Protein AF-G5A1E4-F1 (afdb_monomer_lite)

Organism: Phytophthora sojae (strain P6497) (NCBI:txid1094619)

Secondary structure (DSSP, 8-state):
-EEEEEEETTEEEEEEE---S-HHHHHHHHHTTS-EEEEEEESSTTS-SEEEEEEEE--S--------

Structure (mmCIF, N/CA/C/O backbone):
data_AF-G5A1E4-F1
#
_entry.id   AF-G5A1E4-F1
#
loop_
_atom_site.group_PDB
_atom_site.id
_atom_site.type_symbol
_atom_site.label_atom_id
_atom_site.label_alt_id
_atom_site.label_comp_id
_atom_site.label_asym_id
_atom_site.label_entity_id
_atom_site.label_seq_id
_atom_site.pdbx_PDB_ins_code
_atom_site.Cartn_x
_atom_site.Cartn_y
_atom_site.Cartn_z
_atom_site.occupancy
_atom_site.B_iso_or_equiv
_atom_site.auth_seq_id
_atom_site.auth_comp_id
_atom_site.auth_asym_id
_atom_site.auth_atom_id
_atom_site.pdbx_PDB_model_num
ATOM 1 N N . GLY A 1 1 ? -10.853 10.626 -6.102 1.00 53.91 1 GLY A N 1
ATOM 2 C CA . GLY A 1 1 ? -10.975 9.395 -6.889 1.00 53.91 1 GLY A CA 1
ATOM 3 C C . GLY A 1 1 ? -12.388 9.206 -7.372 1.00 53.91 1 GLY A C 1
ATOM 4 O O . GLY A 1 1 ? -13.318 9.724 -6.759 1.00 53.91 1 GLY A O 1
ATOM 5 N N . THR A 1 2 ? -12.543 8.487 -8.477 1.00 57.94 2 THR A N 1
ATOM 6 C CA . THR A 1 2 ? -13.843 7.975 -8.927 1.00 57.94 2 THR A CA 1
ATOM 7 C C . THR A 1 2 ? -14.042 6.607 -8.282 1.00 57.94 2 THR A C 1
ATOM 9 O O . THR A 1 2 ? -13.122 5.792 -8.313 1.00 57.94 2 THR A O 1
ATOM 12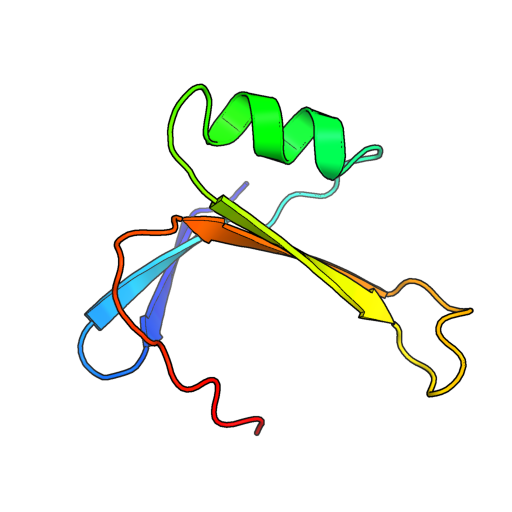 N N . CYS A 1 3 ? -15.200 6.370 -7.664 1.00 54.41 3 CYS A N 1
ATOM 13 C CA . CYS A 1 3 ? -15.557 5.043 -7.167 1.00 54.41 3 CYS A CA 1
ATOM 14 C C . CYS A 1 3 ? -16.090 4.211 -8.334 1.00 54.41 3 CYS A C 1
ATOM 16 O O . CYS A 1 3 ? -17.092 4.591 -8.939 1.00 54.41 3 CYS A O 1
ATOM 18 N N . GLU A 1 4 ? -15.439 3.091 -8.624 1.00 65.38 4 GLU A N 1
ATOM 19 C CA . GLU A 1 4 ? -15.891 2.111 -9.613 1.00 65.38 4 GLU A CA 1
ATOM 20 C C . GLU A 1 4 ? -16.250 0.812 -8.882 1.00 65.38 4 GLU A C 1
ATOM 22 O O . GLU A 1 4 ? -15.478 0.333 -8.041 1.00 65.38 4 GLU A O 1
ATOM 27 N N . ASP A 1 5 ? -17.429 0.256 -9.168 1.00 51.88 5 ASP A N 1
ATOM 28 C CA . ASP A 1 5 ? -17.818 -1.062 -8.679 1.00 51.88 5 ASP A CA 1
ATOM 29 C C . ASP A 1 5 ? -17.128 -2.142 -9.515 1.00 51.88 5 ASP A C 1
ATOM 31 O O . ASP A 1 5 ? -17.230 -2.170 -10.739 1.00 51.88 5 ASP A O 1
ATOM 35 N N . ASN A 1 6 ? -16.396 -3.034 -8.851 1.00 56.69 6 ASN A N 1
ATOM 36 C CA . ASN A 1 6 ? -15.876 -4.242 -9.475 1.00 56.69 6 ASN A CA 1
ATOM 37 C C . ASN A 1 6 ? -16.327 -5.444 -8.642 1.00 56.69 6 ASN A C 1
ATOM 39 O O . ASN A 1 6 ? -16.223 -5.453 -7.415 1.00 56.69 6 ASN A O 1
ATOM 43 N N . GLY A 1 7 ? -16.879 -6.455 -9.311 1.00 48.62 7 GLY A N 1
ATOM 44 C CA . GLY A 1 7 ? -17.224 -7.713 -8.661 1.00 48.62 7 GLY A CA 1
ATOM 45 C C . GLY A 1 7 ? -15.961 -8.532 -8.418 1.00 48.62 7 GLY A C 1
ATOM 46 O O 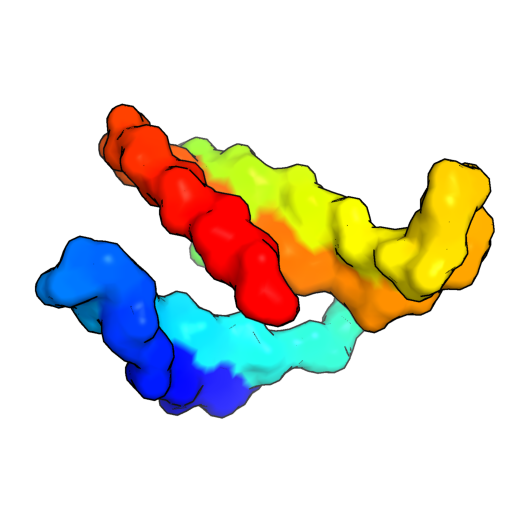. GLY A 1 7 ? -15.270 -8.867 -9.377 1.00 48.62 7 GLY A O 1
ATOM 47 N N . PHE A 1 8 ? -15.684 -8.878 -7.164 1.00 55.94 8 PHE A N 1
ATOM 48 C CA . PHE A 1 8 ? -14.591 -9.769 -6.782 1.00 55.94 8 PHE A CA 1
ATOM 49 C C . PHE A 1 8 ? -15.164 -10.893 -5.916 1.00 55.94 8 PHE A C 1
ATOM 51 O O . PHE A 1 8 ? -15.836 -10.630 -4.924 1.00 55.94 8 PHE A O 1
ATOM 58 N N . ASP A 1 9 ? -14.980 -12.148 -6.330 1.00 55.78 9 ASP A N 1
ATOM 59 C CA . ASP A 1 9 ? -15.455 -13.341 -5.605 1.00 55.78 9 ASP A CA 1
ATOM 60 C C . ASP A 1 9 ? -16.917 -13.257 -5.104 1.00 55.78 9 ASP A C 1
ATOM 62 O O . ASP A 1 9 ? -17.223 -13.468 -3.932 1.00 55.78 9 ASP A O 1
ATOM 66 N N . SER A 1 10 ? -17.853 -12.894 -5.994 1.00 57.12 10 SER A N 1
ATOM 67 C CA . SER A 1 10 ? -19.289 -12.688 -5.694 1.00 57.12 10 SER A CA 1
ATOM 68 C C . SER A 1 10 ? -19.620 -11.591 -4.665 1.00 57.12 10 SER A C 1
ATOM 70 O O . SER A 1 10 ? -20.779 -11.441 -4.273 1.00 57.12 10 SER A O 1
ATOM 72 N N . GLN A 1 11 ? -18.632 -10.777 -4.291 1.00 59.62 11 GLN A N 1
ATOM 73 C CA . GLN A 1 11 ? -18.773 -9.590 -3.457 1.00 59.62 11 GLN A CA 1
ATOM 74 C C . GLN A 1 11 ? -18.573 -8.322 -4.295 1.00 59.62 11 GLN A C 1
ATOM 76 O O . GLN A 1 11 ? -17.808 -8.292 -5.260 1.00 59.62 11 GLN A O 1
ATOM 81 N N . THR A 1 12 ? -19.299 -7.260 -3.951 1.00 62.03 12 THR A N 1
ATOM 82 C CA . THR A 1 12 ? -19.104 -5.943 -4.566 1.00 62.03 12 THR A CA 1
ATOM 83 C C . THR A 1 12 ? -17.975 -5.233 -3.832 1.00 62.03 12 THR A C 1
ATOM 85 O O . THR A 1 12 ? -18.173 -4.778 -2.704 1.00 62.03 12 THR A O 1
ATOM 88 N N . GLU A 1 13 ? -16.807 -5.124 -4.462 1.00 63.56 13 GLU A N 1
ATOM 89 C CA . GLU A 1 13 ? -15.734 -4.263 -3.974 1.00 63.56 13 GLU A CA 1
ATOM 90 C C . GLU A 1 13 ? -15.825 -2.889 -4.642 1.00 63.56 13 GLU A C 1
ATOM 92 O O . GLU A 1 13 ? -16.030 -2.753 -5.850 1.00 63.56 13 GLU A O 1
ATOM 97 N N . TYR A 1 14 ? -15.666 -1.848 -3.828 1.00 66.88 14 TYR A N 1
ATOM 98 C CA . TYR A 1 14 ? -15.556 -0.480 -4.312 1.00 66.88 14 TYR A CA 1
ATOM 99 C C . TYR A 1 14 ? -14.081 -0.134 -4.406 1.00 66.88 14 TYR A C 1
ATOM 101 O O . TYR A 1 14 ? -13.386 -0.069 -3.390 1.00 66.88 14 TYR A O 1
ATOM 109 N N . LYS A 1 15 ? -13.608 0.101 -5.627 1.00 73.00 15 LYS A N 1
ATOM 110 C CA . LYS A 1 15 ? -12.244 0.552 -5.874 1.00 73.00 15 LYS A CA 1
ATOM 111 C C . LYS A 1 15 ? -12.257 2.049 -6.135 1.00 73.00 15 LYS A C 1
ATOM 113 O O . LYS A 1 15 ? -13.083 2.558 -6.890 1.00 73.00 15 LYS A O 1
ATOM 118 N N . VAL A 1 16 ? -11.305 2.744 -5.527 1.00 77.81 16 VAL A N 1
ATOM 119 C CA . VAL A 1 16 ? -11.009 4.143 -5.828 1.00 77.81 16 VAL A CA 1
ATOM 120 C C . VAL A 1 16 ? -9.603 4.199 -6.393 1.00 77.81 16 VAL A C 1
ATOM 122 O O . VAL A 1 16 ? -8.679 3.618 -5.825 1.00 77.81 16 VAL A O 1
ATOM 125 N N . VAL A 1 17 ? -9.447 4.878 -7.526 1.00 82.50 17 VAL A N 1
ATOM 126 C CA . VAL A 1 17 ? -8.132 5.164 -8.103 1.00 82.50 17 VAL A CA 1
ATOM 127 C C . VAL A 1 17 ? -7.830 6.639 -7.905 1.00 82.50 17 VAL A C 1
ATOM 129 O O . VAL A 1 17 ? -8.624 7.500 -8.292 1.00 82.50 17 VAL A O 1
ATOM 132 N N . ASP A 1 18 ? -6.675 6.910 -7.306 1.00 83.69 18 ASP A N 1
ATOM 133 C CA . ASP A 1 18 ? -6.167 8.250 -7.049 1.00 83.69 18 ASP A CA 1
ATOM 134 C C . ASP A 1 18 ? -4.701 8.357 -7.468 1.00 83.69 18 ASP A C 1
ATOM 136 O O . ASP A 1 18 ? -3.897 7.457 -7.225 1.00 83.69 18 ASP A O 1
ATOM 140 N N . CYS A 1 19 ? -4.347 9.488 -8.076 1.00 87.50 19 CYS A N 1
ATOM 141 C CA . CYS A 1 19 ? -2.961 9.843 -8.355 1.00 87.50 19 CYS A CA 1
ATOM 142 C C . CYS A 1 19 ? -2.416 10.635 -7.164 1.00 87.50 19 CYS A C 1
ATOM 144 O O . CYS A 1 19 ? -2.689 11.830 -7.040 1.00 87.50 19 CYS A O 1
ATOM 146 N N . VAL A 1 20 ? -1.661 9.971 -6.292 1.00 88.19 20 VAL A N 1
ATOM 147 C CA . VAL A 1 20 ? -1.078 10.568 -5.082 1.00 88.19 20 VAL A CA 1
ATOM 148 C C . VAL A 1 20 ? 0.444 10.492 -5.108 1.00 88.19 20 VAL A C 1
ATOM 150 O O . VAL A 1 20 ? 1.017 9.632 -5.770 1.00 88.19 20 VAL A O 1
ATOM 153 N N . SER A 1 21 ? 1.105 11.410 -4.402 1.00 89.25 21 SER A N 1
ATOM 154 C CA . SER A 1 21 ? 2.570 11.442 -4.296 1.00 89.25 21 SER A CA 1
ATOM 155 C C . SER A 1 21 ? 3.123 10.576 -3.164 1.00 89.25 21 SER A C 1
ATOM 157 O O . SER A 1 21 ? 4.302 10.245 -3.186 1.00 89.25 21 SER A O 1
ATOM 159 N N . ASP A 1 22 ? 2.294 10.255 -2.170 1.00 91.81 22 ASP A N 1
ATOM 160 C CA . ASP A 1 22 ? 2.653 9.434 -1.015 1.00 91.81 22 ASP A CA 1
ATOM 161 C C . ASP A 1 22 ? 1.490 8.492 -0.695 1.00 91.81 22 ASP A C 1
ATOM 163 O O . ASP A 1 22 ? 0.487 8.879 -0.089 1.00 91.81 22 ASP A O 1
ATOM 167 N N . GLN A 1 23 ? 1.620 7.248 -1.148 1.00 92.12 23 GLN A N 1
ATOM 168 C CA . GLN A 1 23 ? 0.618 6.210 -0.944 1.00 92.12 23 GLN A CA 1
ATOM 169 C C . GLN A 1 23 ? 0.440 5.838 0.532 1.00 92.12 23 GLN A C 1
ATOM 171 O O . GLN A 1 23 ? -0.650 5.422 0.919 1.00 92.12 23 GLN A O 1
ATOM 176 N N . TYR A 1 24 ? 1.481 5.983 1.358 1.00 92.25 24 TYR A N 1
ATOM 177 C CA . TYR A 1 24 ? 1.458 5.561 2.756 1.00 92.25 24 TYR A CA 1
ATOM 178 C C . TYR A 1 24 ? 0.652 6.555 3.583 1.00 92.25 24 TYR A C 1
ATOM 180 O O . TYR A 1 24 ? -0.244 6.157 4.329 1.00 92.25 24 TYR A O 1
ATOM 188 N N . THR A 1 25 ? 0.922 7.850 3.395 1.00 94.50 25 THR A N 1
ATOM 189 C CA . THR A 1 25 ? 0.138 8.918 4.026 1.00 94.50 25 THR A CA 1
ATOM 190 C C . THR A 1 25 ? -1.315 8.869 3.552 1.00 94.50 25 THR A C 1
ATOM 192 O O . THR A 1 25 ? -2.221 8.852 4.382 1.00 94.50 25 THR A O 1
ATOM 195 N N . HIS A 1 26 ? -1.553 8.739 2.241 1.00 91.94 26 HIS A N 1
ATOM 196 C CA . HIS A 1 26 ? -2.915 8.688 1.690 1.00 91.94 26 HIS A CA 1
ATOM 197 C C . HIS A 1 26 ? -3.724 7.489 2.205 1.00 91.94 26 HIS A C 1
ATOM 199 O O . HIS A 1 26 ? -4.880 7.637 2.599 1.00 91.94 26 HIS A O 1
ATOM 205 N N . ALA A 1 27 ? -3.125 6.293 2.255 1.00 92.06 27 ALA A N 1
ATOM 206 C CA . ALA A 1 27 ? -3.798 5.114 2.798 1.00 92.06 27 ALA A CA 1
ATOM 207 C C . ALA A 1 27 ? -4.118 5.284 4.293 1.00 92.06 27 ALA A C 1
ATOM 209 O O . ALA A 1 27 ? -5.231 4.976 4.719 1.00 92.06 27 ALA A O 1
ATOM 210 N N . ALA A 1 28 ? -3.184 5.822 5.083 1.00 93.69 28 ALA A N 1
ATOM 211 C CA . ALA A 1 28 ? -3.420 6.093 6.499 1.00 93.69 28 ALA A CA 1
ATOM 212 C C . ALA A 1 28 ? -4.572 7.092 6.720 1.00 93.69 28 ALA A C 1
ATOM 214 O O . ALA A 1 28 ? -5.384 6.892 7.622 1.00 93.69 28 ALA A O 1
ATOM 215 N N . GLU A 1 29 ? -4.688 8.124 5.880 1.00 93.44 29 GLU A N 1
ATOM 216 C CA . GLU A 1 29 ? -5.793 9.090 5.930 1.00 93.44 29 GLU A CA 1
ATOM 217 C C . GLU A 1 29 ? -7.145 8.458 5.568 1.00 93.44 29 GLU A C 1
ATOM 219 O O . GLU A 1 29 ? -8.145 8.732 6.232 1.00 93.44 29 GLU A O 1
ATOM 224 N N . ILE A 1 30 ? -7.186 7.587 4.552 1.00 90.69 30 ILE A N 1
ATOM 225 C CA . ILE A 1 30 ? -8.421 6.913 4.120 1.00 90.69 30 ILE A CA 1
ATOM 226 C C . ILE A 1 30 ? -8.907 5.895 5.156 1.00 90.69 30 ILE A C 1
ATOM 228 O O . ILE A 1 30 ? -10.098 5.857 5.472 1.00 90.69 30 ILE A O 1
ATOM 232 N N . PHE A 1 31 ? -8.016 5.035 5.654 1.00 91.25 31 PHE A N 1
ATOM 233 C CA . PHE A 1 31 ? -8.404 3.941 6.547 1.00 91.25 31 PHE A CA 1
ATOM 234 C C . PHE A 1 31 ? -8.491 4.366 8.018 1.00 91.25 31 PHE A C 1
ATOM 236 O O . PHE A 1 31 ? -9.213 3.727 8.790 1.00 91.25 31 PHE A O 1
ATOM 243 N N . GLY A 1 32 ? -7.812 5.445 8.417 1.00 93.19 32 GLY A N 1
ATOM 244 C CA . GLY A 1 32 ? -7.795 5.922 9.797 1.00 93.19 32 GLY A CA 1
ATOM 245 C C . GLY A 1 32 ? -7.305 4.838 10.762 1.00 93.19 32 GLY A C 1
ATOM 246 O O . GLY A 1 32 ? -6.195 4.332 10.634 1.00 93.19 32 GLY A O 1
ATOM 247 N N . GLU A 1 33 ? -8.147 4.466 11.729 1.00 94.62 33 GLU A N 1
ATOM 248 C CA . GLU A 1 33 ? -7.843 3.410 12.710 1.00 94.62 33 GLU A CA 1
ATOM 249 C C . GLU A 1 33 ? -8.160 1.989 12.208 1.00 94.62 33 GLU A C 1
ATOM 251 O O . GLU A 1 33 ? -7.855 1.007 12.888 1.00 94.62 33 GLU A O 1
ATOM 256 N N . ALA A 1 34 ? -8.802 1.848 11.043 1.00 93.38 34 ALA A N 1
ATOM 257 C CA . ALA A 1 34 ? -9.132 0.534 10.512 1.00 93.38 34 ALA A CA 1
ATOM 258 C C . ALA A 1 34 ? -7.859 -0.189 10.042 1.00 93.38 34 ALA A C 1
ATOM 260 O O . ALA A 1 34 ? -7.042 0.411 9.344 1.00 93.38 34 ALA A O 1
ATOM 261 N N . PRO A 1 35 ? -7.690 -1.486 10.353 1.00 92.94 35 PRO A N 1
ATOM 262 C CA . PRO A 1 35 ? -6.557 -2.245 9.845 1.00 92.94 35 PRO A CA 1
ATOM 263 C C . PRO A 1 35 ? -6.670 -2.417 8.324 1.00 92.94 35 PRO A C 1
ATOM 265 O O . PRO A 1 35 ? -7.755 -2.662 7.785 1.00 92.94 35 PRO A O 1
ATOM 268 N N . TYR A 1 36 ? -5.538 -2.307 7.632 1.00 91.81 36 TYR A N 1
ATOM 269 C CA . TYR A 1 36 ? -5.437 -2.450 6.182 1.00 91.81 36 TYR A CA 1
ATOM 270 C C . TYR A 1 36 ? -4.095 -3.069 5.780 1.00 91.81 36 TYR A C 1
ATOM 272 O O . TYR A 1 36 ? -3.133 -3.064 6.550 1.00 91.81 36 TYR A O 1
ATOM 280 N N . VAL A 1 37 ? -4.042 -3.602 4.564 1.00 90.50 37 VAL A N 1
ATOM 281 C CA . VAL A 1 37 ? -2.823 -4.057 3.894 1.00 90.50 37 VAL A CA 1
ATOM 282 C C . VAL A 1 37 ? -2.566 -3.122 2.725 1.00 90.50 37 VAL A C 1
ATOM 284 O O . VAL A 1 37 ? -3.453 -2.905 1.904 1.00 90.50 37 VAL A O 1
ATOM 287 N N . LEU A 1 38 ? -1.357 -2.573 2.654 1.00 91.75 38 LEU A N 1
ATOM 288 C CA . LEU A 1 38 ? -0.871 -1.818 1.505 1.00 91.75 38 LEU A CA 1
ATOM 289 C C . LEU A 1 38 ? 0.173 -2.665 0.780 1.00 91.75 38 LEU A C 1
ATOM 291 O O . LEU A 1 38 ? 1.078 -3.217 1.405 1.00 91.75 38 LEU A O 1
ATOM 295 N N . THR A 1 39 ? 0.035 -2.785 -0.532 1.00 90.88 39 THR A N 1
ATOM 296 C CA . THR A 1 39 ? 0.947 -3.540 -1.388 1.00 90.88 39 THR A CA 1
ATOM 297 C C . THR A 1 39 ? 1.449 -2.637 -2.498 1.00 90.88 39 THR A C 1
ATOM 299 O O . THR A 1 39 ? 0.653 -2.086 -3.255 1.00 90.88 39 THR A O 1
ATOM 302 N N . ASP A 1 40 ? 2.768 -2.500 -2.598 1.00 91.88 40 ASP A N 1
ATOM 303 C CA . ASP A 1 40 ? 3.418 -1.822 -3.714 1.00 91.88 40 ASP A CA 1
ATOM 304 C C . ASP A 1 40 ? 3.580 -2.798 -4.886 1.00 91.88 40 ASP A C 1
ATOM 306 O O . ASP A 1 40 ? 3.973 -3.954 -4.713 1.00 91.88 40 ASP A O 1
ATOM 310 N N . VAL A 1 41 ? 3.259 -2.327 -6.085 1.00 90.31 41 VAL A N 1
ATOM 311 C CA . VAL A 1 41 ? 3.334 -3.075 -7.337 1.00 90.31 41 VAL A CA 1
ATOM 312 C C . VAL A 1 41 ? 4.452 -2.479 -8.179 1.00 90.31 41 VAL A C 1
ATOM 314 O O . VAL A 1 41 ? 4.513 -1.267 -8.397 1.00 90.31 41 VAL A O 1
ATOM 317 N N . PHE A 1 42 ? 5.317 -3.349 -8.685 1.00 92.62 42 PHE A N 1
ATOM 318 C CA . PHE A 1 42 ? 6.425 -2.996 -9.565 1.00 92.62 42 PHE A CA 1
ATOM 319 C C . PHE A 1 42 ? 6.229 -3.661 -10.929 1.00 92.62 42 PHE A C 1
ATOM 321 O O . PHE A 1 42 ? 5.568 -4.696 -11.033 1.00 92.62 42 PHE A O 1
ATOM 328 N N . GLU A 1 43 ? 6.744 -3.040 -11.989 1.00 92.81 43 GLU A N 1
ATOM 329 C CA . GLU A 1 43 ? 6.644 -3.587 -13.352 1.00 92.81 43 GLU A CA 1
ATOM 330 C C . GLU A 1 43 ? 7.668 -4.689 -13.628 1.00 92.81 43 GLU A C 1
ATOM 332 O O . GLU A 1 43 ? 7.474 -5.512 -14.524 1.00 92.81 43 GLU A O 1
ATOM 337 N N . ASP A 1 44 ? 8.754 -4.703 -12.864 1.00 91.75 44 ASP A N 1
ATOM 338 C CA . ASP A 1 44 ? 9.862 -5.627 -13.029 1.00 91.75 44 ASP A CA 1
ATOM 339 C C . ASP A 1 44 ? 9.962 -6.632 -11.872 1.00 91.75 44 ASP A C 1
ATOM 341 O O . ASP A 1 44 ? 9.317 -6.521 -10.829 1.00 91.75 44 ASP A O 1
ATOM 345 N N . SER A 1 45 ? 10.784 -7.661 -12.079 1.00 91.12 45 SER A N 1
ATOM 346 C CA . SER A 1 45 ? 11.022 -8.714 -11.090 1.00 91.12 45 SER A CA 1
ATOM 347 C C . SER A 1 45 ? 12.023 -8.327 -9.995 1.00 91.12 45 SER A C 1
ATOM 349 O O . SER A 1 45 ? 12.212 -9.097 -9.056 1.00 91.12 45 SER A O 1
ATOM 351 N N . ASN A 1 46 ? 12.722 -7.200 -10.143 1.00 93.38 46 ASN A N 1
ATOM 352 C CA . ASN A 1 46 ? 13.716 -6.692 -9.192 1.00 93.38 46 ASN A CA 1
ATOM 353 C C . ASN A 1 46 ? 13.169 -5.583 -8.277 1.00 93.38 46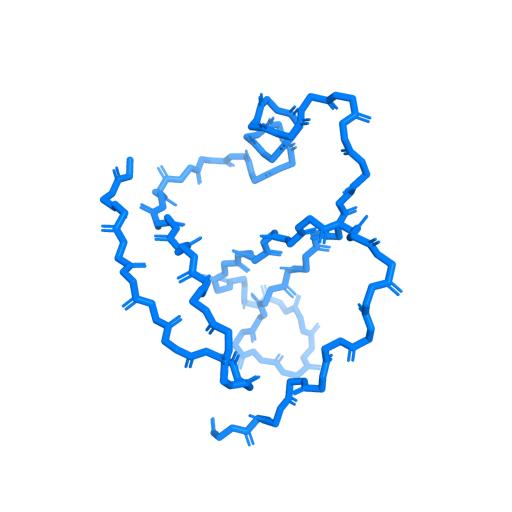 ASN A C 1
ATOM 355 O O . ASN A 1 46 ? 13.893 -5.116 -7.400 1.00 93.38 46 ASN A O 1
ATOM 359 N N . CYS A 1 47 ? 11.894 -5.230 -8.427 1.00 91.44 47 CYS A N 1
ATOM 360 C CA . CYS A 1 47 ? 11.196 -4.176 -7.707 1.00 91.44 47 CYS A CA 1
ATOM 361 C C . CYS A 1 47 ? 11.846 -2.786 -7.849 1.00 91.44 47 CYS A C 1
ATOM 363 O O . CYS A 1 47 ? 11.910 -2.032 -6.879 1.00 91.44 47 CYS A O 1
ATOM 365 N N . GLU A 1 48 ? 12.343 -2.436 -9.038 1.00 94.12 48 GLU A N 1
ATOM 366 C CA . GLU A 1 48 ? 13.007 -1.143 -9.278 1.00 94.12 48 GLU A CA 1
ATOM 367 C C . GLU A 1 48 ? 12.075 -0.102 -9.915 1.00 94.12 48 GLU A C 1
ATOM 369 O O . GLU A 1 48 ? 12.121 1.080 -9.566 1.00 94.12 48 GLU A O 1
ATOM 374 N N . VAL A 1 49 ? 11.197 -0.526 -10.821 1.00 95.00 49 VAL A N 1
ATOM 375 C CA . VAL A 1 49 ? 10.244 0.326 -11.535 1.00 95.00 49 VAL A CA 1
ATOM 376 C C . VAL A 1 49 ? 8.892 0.265 -10.837 1.00 95.00 49 VAL A C 1
ATOM 378 O O . VAL A 1 49 ? 8.092 -0.649 -11.044 1.00 95.00 49 VAL A O 1
ATOM 381 N N . TYR A 1 50 ? 8.643 1.254 -9.981 1.00 90.25 50 TYR A N 1
ATOM 382 C CA . TYR A 1 50 ? 7.374 1.402 -9.274 1.00 90.25 50 TYR A CA 1
ATOM 383 C C . TYR A 1 50 ? 6.222 1.680 -10.250 1.00 90.25 50 TYR A C 1
ATOM 385 O O . TYR A 1 50 ? 6.277 2.624 -11.040 1.00 90.25 50 TYR A O 1
ATOM 393 N N . LYS A 1 51 ? 5.163 0.871 -10.160 1.00 90.69 51 LYS A N 1
ATOM 394 C CA . LYS A 1 51 ? 3.951 0.974 -10.984 1.00 90.69 51 LYS A CA 1
ATOM 395 C C . LYS A 1 51 ? 2.817 1.689 -10.251 1.00 90.69 51 LYS A C 1
ATOM 397 O O . LYS A 1 51 ? 2.043 2.422 -10.862 1.00 90.69 51 LYS A O 1
ATOM 402 N N . GLY A 1 52 ? 2.686 1.440 -8.952 1.00 90.44 52 GLY A N 1
ATOM 403 C CA . GLY A 1 52 ? 1.590 1.937 -8.125 1.00 90.44 52 GLY A CA 1
ATOM 404 C C . GLY A 1 52 ? 1.419 1.099 -6.863 1.00 90.44 52 GLY A C 1
ATOM 405 O O . GLY A 1 52 ? 2.143 0.127 -6.666 1.00 90.44 52 GLY A O 1
ATOM 406 N N . SER A 1 53 ? 0.420 1.428 -6.050 1.00 91.50 53 SER A N 1
ATOM 407 C CA . SER A 1 53 ? 0.090 0.660 -4.845 1.00 91.50 53 SER A CA 1
ATOM 408 C C . SER A 1 53 ? -1.391 0.333 -4.787 1.00 91.50 53 SER A C 1
ATOM 410 O O . SER A 1 53 ? -2.230 1.045 -5.343 1.00 91.50 53 SER A O 1
ATOM 412 N N . MET A 1 54 ? -1.709 -0.742 -4.077 1.00 89.62 54 MET A N 1
ATOM 413 C CA . MET A 1 54 ? -3.069 -1.175 -3.807 1.00 89.62 54 MET A CA 1
ATOM 414 C C . MET A 1 54 ? -3.260 -1.317 -2.301 1.00 89.62 54 MET A C 1
ATOM 416 O O . MET A 1 54 ? -2.433 -1.920 -1.620 1.00 89.62 54 MET A O 1
ATOM 420 N N . ALA A 1 55 ? -4.336 -0.734 -1.779 1.00 89.88 55 ALA A N 1
ATOM 421 C CA . ALA A 1 55 ? -4.656 -0.771 -0.362 1.00 89.88 55 ALA A CA 1
ATOM 422 C C . ALA A 1 55 ? -5.999 -1.472 -0.145 1.00 89.88 55 ALA A C 1
ATOM 424 O O . ALA A 1 55 ? -6.995 -1.107 -0.768 1.00 89.88 55 ALA A O 1
ATOM 425 N N . HIS A 1 56 ? -6.025 -2.453 0.754 1.00 86.69 56 HIS A N 1
ATOM 426 C CA . HIS A 1 56 ? -7.210 -3.243 1.077 1.00 86.69 56 HIS A CA 1
ATOM 427 C C . HIS A 1 56 ? -7.493 -3.210 2.569 1.00 86.69 56 HIS A C 1
ATOM 429 O O . HIS A 1 56 ? -6.592 -3.389 3.389 1.00 86.69 56 HIS A O 1
ATOM 435 N N . ARG A 1 57 ? -8.765 -3.053 2.935 1.00 87.06 57 ARG A N 1
ATOM 436 C CA . ARG A 1 57 ? -9.184 -3.172 4.331 1.00 87.06 57 ARG A CA 1
ATOM 437 C C . ARG A 1 57 ? -8.994 -4.611 4.810 1.00 87.06 57 ARG A C 1
ATOM 439 O O . ARG A 1 57 ? -9.470 -5.542 4.171 1.00 87.06 57 ARG A O 1
ATOM 446 N N . ALA A 1 58 ? -8.379 -4.790 5.973 1.00 87.69 58 ALA A N 1
ATOM 447 C CA . ALA A 1 58 ? -8.254 -6.097 6.602 1.00 87.69 58 ALA A CA 1
ATOM 448 C C . ALA A 1 58 ? -9.538 -6.418 7.385 1.00 87.69 58 ALA A C 1
ATOM 450 O O . ALA A 1 58 ? -9.644 -6.137 8.578 1.00 87.69 58 ALA A O 1
ATOM 451 N N . THR A 1 59 ? -10.540 -6.979 6.705 1.00 84.31 59 THR A N 1
ATOM 452 C CA . THR A 1 59 ? -11.797 -7.440 7.333 1.00 84.31 59 THR A CA 1
ATOM 453 C C . THR A 1 59 ? -11.632 -8.754 8.097 1.00 84.31 59 THR A C 1
ATOM 455 O O . THR A 1 59 ? -12.471 -9.083 8.931 1.00 84.31 59 THR A O 1
ATOM 458 N N . GLY A 1 60 ? -10.532 -9.474 7.850 1.00 80.50 60 GLY A N 1
ATOM 459 C CA . GLY A 1 60 ? -10.287 -10.826 8.354 1.00 80.50 60 GLY A CA 1
ATOM 460 C C . GLY A 1 60 ? -10.607 -11.922 7.334 1.00 80.50 60 GLY A C 1
ATOM 461 O O . GLY A 1 60 ? -10.330 -13.089 7.604 1.00 80.50 60 GLY A O 1
ATOM 462 N N . ASP A 1 61 ? -11.133 -11.551 6.165 1.00 79.75 61 ASP A N 1
ATOM 463 C CA . ASP A 1 61 ? -11.406 -12.476 5.071 1.00 79.75 61 ASP A CA 1
ATOM 464 C C . ASP A 1 61 ? -10.142 -12.732 4.239 1.00 79.75 61 ASP A C 1
ATOM 466 O O . ASP A 1 61 ? -9.388 -11.813 3.911 1.00 79.75 61 ASP A O 1
ATOM 470 N N . CYS A 1 62 ? -9.907 -13.994 3.878 1.00 75.06 62 CYS A N 1
ATOM 471 C CA . CYS A 1 62 ? -8.843 -14.359 2.949 1.00 75.06 62 CYS A CA 1
ATOM 472 C C . CYS A 1 62 ? -9.363 -14.247 1.518 1.00 75.06 62 CYS A C 1
ATOM 474 O O . CYS A 1 62 ? -10.026 -15.157 1.023 1.00 75.06 62 CYS A O 1
ATOM 476 N N . LEU A 1 63 ? -9.026 -13.148 0.850 1.00 69.38 63 LEU A N 1
ATOM 477 C CA . LEU A 1 63 ? -9.307 -12.976 -0.570 1.00 69.38 63 LEU A CA 1
ATOM 478 C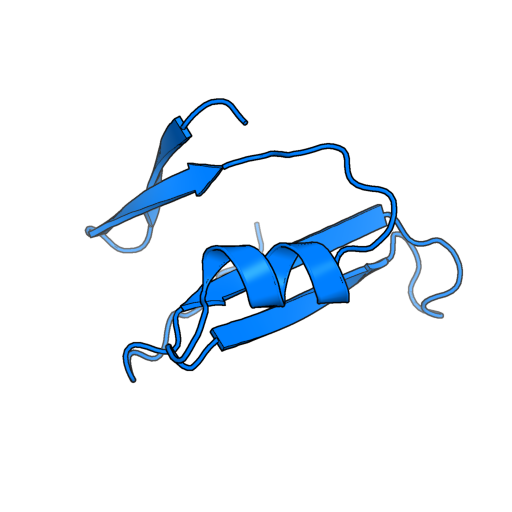 C . LEU A 1 63 ? -8.197 -13.647 -1.388 1.00 69.38 63 LEU A C 1
ATOM 480 O O . LEU A 1 63 ? -7.017 -13.325 -1.239 1.00 69.38 63 LEU A O 1
ATOM 484 N N . VAL A 1 64 ? -8.565 -14.598 -2.248 1.00 68.00 64 VAL A N 1
ATOM 485 C CA . VAL A 1 64 ? -7.629 -15.188 -3.211 1.00 68.00 64 VAL A CA 1
ATOM 486 C C . VAL A 1 64 ? -7.588 -14.283 -4.435 1.00 68.00 64 VAL A C 1
ATOM 488 O O . VAL A 1 64 ? -8.513 -14.271 -5.244 1.00 68.00 64 VAL A O 1
ATOM 491 N N . LEU A 1 65 ? -6.503 -13.522 -4.570 1.00 59.50 65 LEU A N 1
ATOM 492 C CA . LEU A 1 65 ? -6.205 -12.783 -5.792 1.00 59.50 65 LEU A CA 1
ATOM 493 C C . LEU A 1 65 ? -5.776 -13.794 -6.862 1.00 59.50 65 LEU A C 1
ATOM 495 O O . LEU A 1 65 ? -4.601 -14.150 -6.966 1.00 59.50 65 LEU A O 1
ATOM 499 N N . ASN A 1 66 ? -6.736 -14.308 -7.630 1.00 49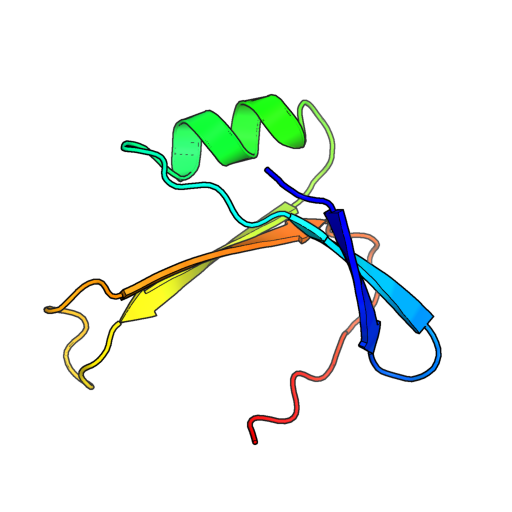.88 66 ASN A N 1
ATOM 500 C CA . ASN A 1 66 ? -6.422 -15.054 -8.842 1.00 49.88 66 ASN A CA 1
ATOM 501 C C . ASN A 1 66 ? -5.846 -14.045 -9.841 1.00 49.88 66 ASN A C 1
ATOM 503 O O . ASN A 1 66 ? -6.585 -13.240 -10.398 1.00 49.88 66 ASN A O 1
ATOM 507 N N . GLY A 1 67 ? -4.520 -14.029 -9.984 1.00 43.09 67 GLY A N 1
ATOM 508 C CA . GLY A 1 67 ? -3.850 -13.206 -10.983 1.00 43.09 67 GLY A CA 1
ATOM 509 C C . GLY A 1 67 ? -4.265 -13.654 -12.380 1.00 43.09 67 GLY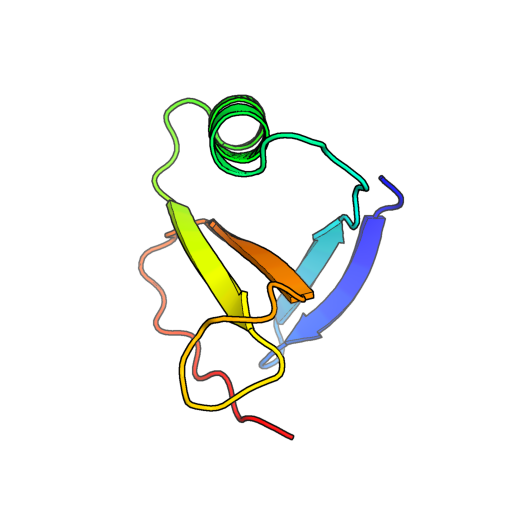 A C 1
ATOM 510 O O . GLY A 1 67 ? -3.899 -14.754 -12.794 1.00 43.09 67 GLY A O 1
ATOM 511 N N . GLU A 1 68 ? -5.041 -12.819 -13.065 1.00 35.66 68 GLU A N 1
ATOM 512 C CA . GLU A 1 68 ? -5.220 -12.870 -14.520 1.00 35.66 68 GLU A CA 1
ATOM 513 C C . GLU A 1 68 ? -4.169 -11.997 -15.213 1.00 35.66 68 GLU A C 1
ATOM 515 O O . GLU A 1 68 ? -3.945 -10.850 -14.754 1.00 35.66 68 GLU A O 1
#

pLDDT: mean 79.82, std 16.1, range [35.66, 95.0]

Foldseek 3Di:
DDWDWDDAPNDTDTDDDDDDPDPVVVLCVVQPPFDKDKDWDAPDPVRPHTDGIDIGGPPVDDGDPPDD

Radius of gyration: 13.06 Å; chains: 1; bounding box: 33×27×27 Å

Sequence (68 aa):
GTCEDNGFDSQTEYKVVDCVSDQYTHAAEIFGEAPYVLTDVFEDSNCEVYKGSMAHRATGDCLVLNGE